Protein AF-A0AAV7CZW0-F1 (afdb_monomer)

Structure (mmCIF, N/CA/C/O backbone):
data_AF-A0AAV7CZW0-F1
#
_entry.id   AF-A0AAV7CZW0-F1
#
loop_
_atom_site.group_PDB
_atom_site.id
_atom_site.type_symbol
_atom_site.label_atom_id
_atom_site.label_alt_id
_atom_site.label_comp_id
_atom_site.label_asym_id
_atom_site.label_entity_id
_atom_site.label_seq_id
_atom_site.pdbx_PDB_ins_code
_atom_site.Cartn_x
_atom_site.Cartn_y
_atom_site.Cartn_z
_atom_site.occupancy
_atom_site.B_iso_or_equiv
_atom_site.auth_seq_id
_atom_site.auth_comp_id
_atom_site.auth_asym_id
_atom_site.auth_atom_id
_atom_site.pdbx_PDB_model_num
ATOM 1 N N . MET A 1 1 ? -4.754 13.037 10.921 1.00 33.56 1 MET A N 1
ATOM 2 C CA . MET A 1 1 ? -5.927 12.285 11.413 1.00 33.56 1 MET A CA 1
ATOM 3 C C . MET A 1 1 ? -6.003 10.981 10.632 1.00 33.56 1 MET A C 1
ATOM 5 O O . MET A 1 1 ? -6.224 11.026 9.430 1.00 33.56 1 MET A O 1
ATOM 9 N N . GLY A 1 2 ? -5.687 9.844 11.255 1.00 43.62 2 GLY A N 1
ATOM 10 C CA . GLY A 1 2 ? -5.807 8.537 10.602 1.00 43.62 2 GLY A CA 1
ATOM 11 C C . GLY A 1 2 ? -7.269 8.099 10.599 1.00 43.62 2 GLY A C 1
ATOM 12 O O . GLY A 1 2 ? -7.910 8.156 11.643 1.00 43.62 2 GLY A O 1
ATOM 13 N N . CYS A 1 3 ? -7.808 7.707 9.442 1.00 47.59 3 CYS A N 1
ATOM 14 C CA . CYS A 1 3 ? -9.148 7.125 9.362 1.00 47.59 3 CYS A CA 1
ATOM 15 C C . CYS A 1 3 ? -9.195 5.858 10.227 1.00 47.59 3 CYS A C 1
ATOM 17 O O . CYS A 1 3 ? -8.461 4.910 9.957 1.00 47.59 3 CYS A O 1
ATOM 19 N N . GLY A 1 4 ? -10.058 5.836 11.244 1.00 52.19 4 GLY A N 1
ATOM 20 C CA . GLY A 1 4 ? -10.280 4.705 12.157 1.00 52.19 4 GLY A CA 1
ATOM 21 C C . GLY A 1 4 ? -10.983 3.499 11.521 1.00 52.19 4 GLY A C 1
ATOM 22 O O . GLY A 1 4 ? -11.715 2.790 12.197 1.00 52.19 4 GLY A O 1
ATOM 23 N N . CYS A 1 5 ? -10.792 3.273 10.222 1.00 56.19 5 CYS A N 1
ATOM 24 C CA . CYS A 1 5 ? -11.311 2.115 9.508 1.00 56.19 5 CYS A CA 1
ATOM 25 C C . CYS A 1 5 ? -10.310 0.963 9.668 1.00 56.19 5 CYS A C 1
ATOM 27 O O . CYS A 1 5 ? -9.167 1.048 9.207 1.00 56.19 5 CYS A O 1
ATOM 29 N N . VAL A 1 6 ? -10.731 -0.102 10.355 1.00 59.28 6 VAL A N 1
ATOM 30 C CA . VAL A 1 6 ? -9.948 -1.329 10.542 1.00 59.28 6 VAL A CA 1
ATOM 31 C C . VAL A 1 6 ? -10.663 -2.473 9.813 1.00 59.28 6 VAL A C 1
ATOM 33 O O . VAL A 1 6 ? -11.522 -3.120 10.411 1.00 59.28 6 VAL A O 1
ATOM 36 N N . PRO A 1 7 ? -10.299 -2.767 8.548 1.00 54.75 7 PRO A N 1
ATOM 37 C CA . PRO A 1 7 ? -10.986 -3.765 7.716 1.00 54.75 7 PRO A CA 1
ATOM 38 C C . PRO A 1 7 ? -11.052 -5.178 8.315 1.00 54.75 7 PRO A C 1
ATOM 40 O O . PRO A 1 7 ? -11.913 -5.964 7.957 1.00 54.75 7 PRO A O 1
ATOM 43 N N . TYR A 1 8 ? -10.146 -5.518 9.239 1.00 52.75 8 TYR A N 1
ATOM 44 C CA . TYR A 1 8 ? -10.128 -6.830 9.899 1.00 52.75 8 TYR A CA 1
ATOM 45 C C . TYR A 1 8 ? -11.043 -6.932 11.125 1.00 52.75 8 TYR A C 1
ATOM 47 O O . TYR A 1 8 ? -11.309 -8.042 11.580 1.00 52.75 8 TYR A O 1
ATOM 55 N N . PHE A 1 9 ? -11.473 -5.803 11.692 1.00 55.34 9 PHE A N 1
ATOM 56 C CA . PHE A 1 9 ? -12.364 -5.784 12.855 1.00 55.34 9 PHE A CA 1
ATOM 57 C C . PHE A 1 9 ? -13.832 -5.724 12.436 1.00 55.34 9 PHE A C 1
ATOM 59 O O . PHE A 1 9 ? -14.681 -6.331 13.077 1.00 55.34 9 PHE A O 1
ATOM 66 N N . ASP A 1 10 ? -14.104 -5.044 11.325 1.00 61.25 10 ASP A N 1
ATOM 67 C CA . ASP A 1 10 ? -15.420 -4.961 10.708 1.00 61.25 10 ASP A CA 1
ATOM 68 C C . ASP A 1 10 ? -15.493 -5.914 9.503 1.00 61.25 10 ASP A C 1
ATOM 70 O O . ASP A 1 10 ? -15.320 -5.514 8.352 1.00 61.25 10 ASP A O 1
ATOM 74 N N . GLN A 1 11 ? -15.720 -7.206 9.767 1.00 59.19 11 GLN A N 1
ATOM 75 C CA . GLN A 1 11 ? -15.892 -8.220 8.711 1.00 59.19 11 GLN A CA 1
ATOM 76 C C . GLN A 1 11 ? -17.115 -7.943 7.811 1.00 59.19 11 GLN A C 1
ATOM 78 O O . GLN A 1 11 ? -17.190 -8.476 6.704 1.00 59.19 11 GLN A O 1
ATOM 83 N N . GLY A 1 12 ? -18.057 -7.099 8.255 1.00 60.62 12 GLY A N 1
ATOM 84 C CA . GLY A 1 12 ? -19.224 -6.675 7.479 1.00 60.62 12 GLY A CA 1
ATOM 85 C C . GLY A 1 12 ? -18.905 -5.619 6.417 1.00 60.62 12 GLY A C 1
ATOM 86 O O . GLY A 1 12 ? -19.659 -5.477 5.453 1.00 60.62 12 GLY A O 1
ATOM 87 N N . TYR A 1 13 ? -17.767 -4.927 6.531 1.00 61.84 13 TYR A N 1
ATOM 88 C CA . TYR A 1 13 ? -17.330 -3.900 5.579 1.00 61.84 13 TYR A CA 1
ATOM 89 C C . TYR A 1 13 ? -17.048 -4.466 4.174 1.00 61.84 13 TYR A C 1
ATOM 91 O O . TYR A 1 13 ? -17.233 -3.781 3.167 1.00 61.84 13 TYR A O 1
ATOM 99 N N . ASP A 1 14 ? -16.653 -5.742 4.100 1.00 60.97 14 ASP A N 1
ATOM 100 C CA . ASP A 1 14 ? -16.444 -6.492 2.856 1.00 60.97 14 ASP A CA 1
ATOM 101 C C . ASP A 1 14 ? -17.723 -7.172 2.323 1.00 60.97 14 ASP A C 1
ATOM 103 O O . ASP A 1 14 ? -17.676 -7.937 1.352 1.00 60.97 14 ASP A O 1
ATOM 107 N N . ALA A 1 15 ? -18.897 -6.898 2.896 1.00 71.88 15 ALA A N 1
ATOM 108 C CA . ALA A 1 15 ? -20.153 -7.333 2.299 1.00 71.88 15 ALA A CA 1
ATOM 109 C C . ALA A 1 15 ? -20.386 -6.614 0.955 1.00 71.88 15 ALA A C 1
ATOM 111 O O . ALA A 1 15 ? -20.112 -5.420 0.805 1.00 71.88 15 ALA A O 1
ATOM 112 N N . ALA A 1 16 ? -20.914 -7.336 -0.042 1.00 66.38 16 ALA A N 1
ATOM 113 C CA . ALA A 1 16 ? -21.116 -6.805 -1.395 1.00 66.38 16 ALA A CA 1
ATOM 114 C C . ALA A 1 16 ? -21.931 -5.494 -1.408 1.00 66.38 16 ALA A C 1
ATOM 116 O O . ALA A 1 16 ? -21.537 -4.541 -2.080 1.00 66.38 16 ALA A O 1
ATOM 117 N N . GLY A 1 17 ? -22.973 -5.401 -0.572 1.00 72.00 17 GLY A N 1
ATOM 118 C CA . GLY A 1 17 ? -23.816 -4.206 -0.468 1.00 72.00 17 GLY A CA 1
ATOM 119 C C . GLY A 1 17 ? -23.095 -2.957 0.058 1.00 72.00 17 GLY A C 1
ATOM 120 O O . GLY A 1 17 ? -23.382 -1.848 -0.390 1.00 72.00 17 GLY A O 1
ATOM 121 N N . VAL A 1 18 ? -22.104 -3.110 0.946 1.00 73.25 18 VAL A N 1
ATOM 122 C CA . VAL A 1 18 ? -21.326 -1.977 1.484 1.00 73.25 18 VAL A CA 1
ATOM 123 C C . VAL A 1 18 ? -20.376 -1.429 0.415 1.00 73.25 18 VAL A C 1
ATOM 125 O O . VAL A 1 18 ? -20.309 -0.217 0.196 1.00 73.25 18 VAL A O 1
ATOM 128 N N . ARG A 1 19 ? -19.698 -2.311 -0.333 1.00 69.62 19 ARG A N 1
ATOM 129 C CA . ARG A 1 19 ? -18.807 -1.910 -1.438 1.00 69.62 19 ARG A CA 1
ATOM 130 C C . ARG A 1 19 ? -19.546 -1.198 -2.565 1.00 69.62 19 ARG A C 1
ATOM 132 O O . ARG A 1 19 ? -19.013 -0.240 -3.132 1.00 69.62 19 ARG A O 1
ATOM 139 N N . GLU A 1 20 ? -20.747 -1.653 -2.900 1.00 73.25 20 GLU A N 1
ATOM 140 C CA . GLU A 1 20 ? -21.572 -1.054 -3.951 1.00 73.25 20 GLU A CA 1
ATOM 141 C C . GLU A 1 20 ? -22.054 0.347 -3.564 1.00 73.25 20 GLU A C 1
ATOM 143 O O . GLU A 1 20 ? -21.904 1.276 -4.364 1.00 73.25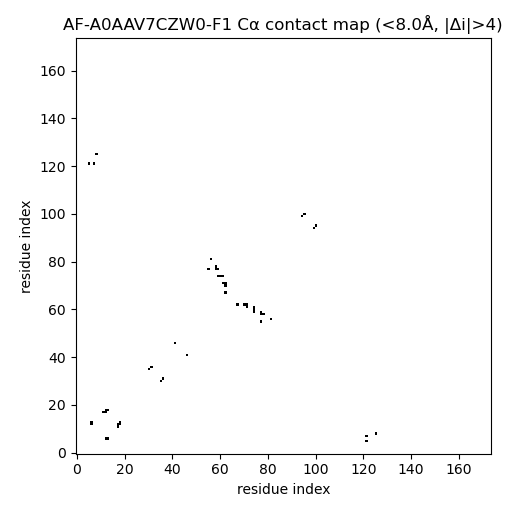 20 GLU A O 1
ATOM 148 N N . ALA A 1 21 ? -22.515 0.531 -2.322 1.00 72.38 21 ALA A N 1
ATOM 149 C CA . ALA A 1 21 ? -22.922 1.831 -1.789 1.00 72.38 21 ALA A CA 1
ATOM 150 C C . ALA A 1 21 ? -21.753 2.835 -1.741 1.00 72.38 21 ALA A C 1
ATOM 152 O O . ALA A 1 21 ? -21.876 3.969 -2.215 1.00 72.38 21 ALA A O 1
ATOM 153 N N . VAL A 1 22 ? -20.578 2.409 -1.262 1.00 69.69 22 VAL A N 1
ATOM 154 C CA . VAL A 1 22 ? -19.365 3.250 -1.241 1.00 69.69 22 VAL A CA 1
ATOM 155 C C . VAL A 1 22 ? -18.898 3.581 -2.660 1.00 69.69 22 VAL A C 1
ATOM 1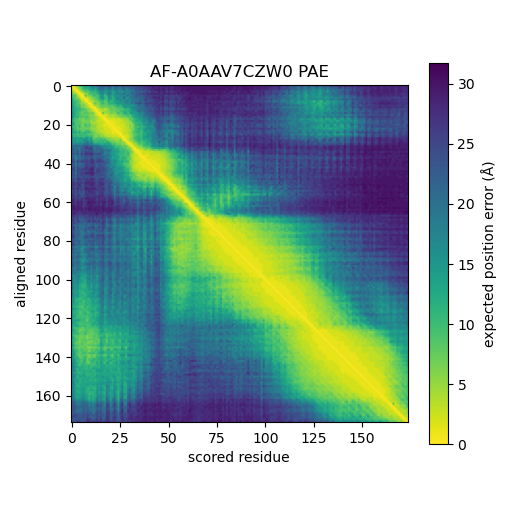57 O O . VAL A 1 22 ? -18.535 4.723 -2.949 1.00 69.69 22 VAL A O 1
ATOM 160 N N . SER A 1 23 ? -18.955 2.615 -3.581 1.00 67.81 23 SER A N 1
ATOM 161 C CA . SER A 1 23 ? -18.607 2.833 -4.989 1.00 67.81 23 SER A CA 1
ATOM 162 C C . SER A 1 23 ? -19.579 3.781 -5.689 1.00 67.81 23 SER A C 1
ATOM 164 O O . SER A 1 23 ? -19.159 4.535 -6.566 1.00 67.81 23 SER A O 1
ATOM 166 N N . ALA A 1 24 ? -20.865 3.767 -5.337 1.00 70.38 24 ALA A N 1
ATOM 167 C CA . ALA A 1 24 ? -21.852 4.720 -5.841 1.00 70.38 24 ALA A CA 1
ATOM 168 C C . ALA A 1 24 ? -21.557 6.147 -5.346 1.00 70.38 24 ALA A C 1
ATOM 170 O O . ALA A 1 24 ? -21.462 7.067 -6.158 1.00 70.38 24 ALA A O 1
ATOM 171 N N . LEU A 1 25 ? -21.279 6.317 -4.049 1.00 65.56 25 LEU A N 1
ATOM 172 C CA . LEU A 1 25 ? -20.901 7.610 -3.459 1.00 65.56 25 LEU A CA 1
ATOM 173 C C . LEU A 1 25 ? -19.589 8.157 -4.046 1.00 65.56 25 LEU A C 1
ATOM 175 O O . LEU A 1 25 ? -19.496 9.330 -4.412 1.00 65.56 25 LEU A O 1
ATOM 179 N N . CYS A 1 26 ? -18.586 7.293 -4.216 1.00 65.50 26 CYS A N 1
ATOM 180 C CA . CYS A 1 26 ? -17.326 7.655 -4.859 1.00 65.50 26 CYS A CA 1
ATOM 181 C C . CYS A 1 26 ? -17.503 8.018 -6.333 1.00 65.50 26 CYS A C 1
ATOM 183 O O . CYS A 1 26 ? -16.827 8.934 -6.791 1.00 65.50 26 CYS A O 1
ATOM 185 N N . ARG A 1 27 ? -18.379 7.329 -7.080 1.00 63.25 27 ARG A N 1
ATOM 186 C CA . ARG A 1 27 ? -18.683 7.649 -8.486 1.00 63.25 27 ARG A CA 1
ATOM 187 C C . ARG A 1 27 ? -19.345 9.018 -8.627 1.00 63.25 27 ARG A C 1
ATOM 189 O O . ARG A 1 27 ? -18.886 9.793 -9.462 1.00 63.25 27 ARG A O 1
ATOM 196 N N . CYS A 1 28 ? -20.306 9.355 -7.765 1.00 57.19 28 CYS A N 1
ATOM 197 C CA . CYS A 1 28 ? -20.896 10.698 -7.725 1.00 57.19 28 CYS A CA 1
ATOM 198 C C . CYS A 1 28 ? -19.841 11.790 -7.480 1.00 57.19 28 CYS A C 1
ATOM 200 O O . CYS A 1 28 ? -19.868 12.815 -8.146 1.00 57.19 28 CYS A O 1
ATOM 202 N N . SER A 1 29 ? -18.860 11.544 -6.602 1.00 55.62 29 SER A N 1
ATOM 203 C CA . SER A 1 29 ? -17.771 12.495 -6.319 1.00 55.62 29 SER A CA 1
ATOM 204 C C . SER A 1 29 ? -16.647 12.514 -7.381 1.00 55.62 29 SER A C 1
ATOM 206 O O . SER A 1 29 ? -15.903 13.488 -7.486 1.00 55.62 29 SER A O 1
ATOM 208 N N . ARG A 1 30 ? -16.480 11.450 -8.187 1.00 54.12 30 ARG A N 1
ATOM 209 C CA . ARG A 1 30 ? -15.377 11.305 -9.169 1.00 54.12 30 ARG A CA 1
ATOM 210 C C . ARG A 1 30 ? -15.645 11.952 -10.524 1.00 54.12 30 ARG A C 1
ATOM 212 O O . ARG A 1 30 ? -14.673 12.242 -11.224 1.00 54.12 30 ARG A O 1
ATOM 219 N N . ASN A 1 31 ? -16.911 12.151 -10.892 1.00 56.81 31 ASN A N 1
ATOM 220 C CA . ASN A 1 31 ? -17.294 12.748 -12.176 1.00 56.81 31 ASN A CA 1
ATOM 221 C C . ASN A 1 31 ? -16.779 14.192 -12.352 1.00 56.81 31 ASN A C 1
ATOM 223 O O . ASN A 1 31 ? -16.703 14.674 -13.477 1.00 56.81 31 ASN A O 1
ATOM 227 N N . ASP A 1 32 ? -16.309 14.837 -11.280 1.00 56.94 32 ASP A N 1
ATOM 228 C CA . ASP A 1 32 ? -15.785 16.207 -11.305 1.00 56.94 32 ASP A CA 1
ATOM 229 C C . ASP A 1 32 ? -14.306 16.346 -11.708 1.00 56.94 32 ASP A C 1
ATOM 231 O O . ASP A 1 32 ? -13.776 17.461 -11.775 1.00 56.94 32 ASP A O 1
ATOM 235 N N . ARG A 1 33 ? -13.579 15.254 -11.987 1.00 62.34 33 ARG A N 1
ATOM 236 C CA . ARG A 1 33 ? -12.137 15.366 -12.273 1.00 62.34 33 ARG A CA 1
ATOM 237 C C . ARG A 1 33 ? -11.837 15.689 -13.737 1.00 62.34 33 ARG A C 1
ATOM 239 O O . ARG A 1 33 ? -12.142 14.914 -14.637 1.00 62.34 33 ARG A O 1
ATOM 246 N N . LYS A 1 34 ? -11.126 16.810 -13.926 1.00 62.06 34 LYS A N 1
ATOM 247 C CA . LYS A 1 34 ? -10.687 17.436 -15.193 1.00 62.06 34 LYS A CA 1
ATOM 248 C C . LYS A 1 34 ? -10.212 16.470 -16.295 1.00 62.06 34 LYS A C 1
ATOM 250 O O . LYS A 1 34 ? -10.486 16.721 -17.456 1.00 62.06 34 LYS A O 1
ATOM 255 N N . ILE A 1 35 ? -9.560 15.356 -15.953 1.00 67.81 35 ILE A N 1
ATOM 256 C CA . ILE A 1 35 ? -9.097 14.354 -16.935 1.00 67.81 35 ILE A CA 1
ATOM 257 C C . ILE A 1 35 ? -10.278 13.685 -17.657 1.00 67.81 35 ILE A C 1
ATOM 259 O O . ILE A 1 35 ? -10.248 13.538 -18.871 1.00 67.81 35 ILE A O 1
ATOM 263 N N . MET A 1 36 ? -11.347 13.337 -16.933 1.00 71.12 36 MET A N 1
ATOM 264 C CA . MET A 1 36 ? -12.532 12.722 -17.543 1.00 71.12 36 MET A CA 1
ATOM 265 C C . MET A 1 36 ? -13.291 13.730 -18.404 1.00 71.12 36 MET A C 1
ATOM 267 O O . MET A 1 36 ? -13.771 13.369 -19.471 1.00 71.12 36 MET A O 1
ATOM 271 N N . ARG A 1 37 ? -13.344 15.001 -17.983 1.00 68.44 37 ARG A N 1
ATOM 272 C CA . ARG A 1 37 ? -13.921 16.090 -18.786 1.00 68.44 37 ARG A CA 1
ATOM 273 C C . ARG A 1 37 ? -13.216 16.217 -20.140 1.00 68.44 37 ARG A C 1
ATOM 275 O O . ARG A 1 37 ? -13.889 16.199 -21.162 1.00 68.44 37 ARG A O 1
ATOM 282 N N . ASN A 1 38 ? -11.885 16.245 -20.140 1.00 72.19 38 ASN A N 1
ATOM 283 C CA . ASN A 1 38 ? -11.092 16.342 -21.366 1.00 72.19 38 ASN A CA 1
ATOM 284 C C . ASN A 1 38 ? -11.282 15.117 -22.283 1.00 72.19 38 ASN A C 1
ATOM 286 O O . ASN A 1 38 ? -11.377 15.268 -23.498 1.00 72.19 38 ASN A O 1
ATOM 290 N N . GLU A 1 39 ? -11.390 13.905 -21.726 1.00 76.25 39 GLU A N 1
ATOM 291 C CA . GLU A 1 39 ? -11.682 12.698 -22.517 1.00 76.25 39 GLU A CA 1
ATOM 292 C C . GLU A 1 39 ? -13.102 12.703 -23.099 1.00 76.25 39 GLU A C 1
ATOM 294 O O . GLU A 1 39 ? -13.299 12.298 -24.245 1.00 76.25 39 GLU A O 1
ATOM 299 N N . PHE A 1 40 ? -14.093 13.198 -22.351 1.00 74.44 40 PHE A N 1
ATOM 300 C CA . PHE A 1 40 ? -15.456 13.369 -22.857 1.00 74.44 40 PHE A CA 1
ATOM 301 C C . PHE A 1 40 ? -15.526 14.413 -23.975 1.00 74.44 40 PHE A C 1
ATOM 303 O O . PHE A 1 40 ? -16.198 14.173 -24.976 1.00 74.44 40 PHE A O 1
ATOM 310 N N . GLU A 1 41 ? -14.800 15.526 -23.853 1.00 80.75 41 GLU A N 1
ATOM 311 C CA . GLU A 1 41 ? -14.676 16.536 -24.912 1.00 80.75 41 GLU A CA 1
ATOM 312 C C . GLU A 1 41 ? -13.990 15.959 -26.161 1.00 80.75 41 GLU A C 1
ATOM 314 O O . GLU A 1 41 ? -14.486 16.144 -27.274 1.00 80.75 41 GLU A O 1
ATOM 319 N N . ARG A 1 42 ? -12.918 15.171 -25.996 1.00 87.81 42 ARG A N 1
ATOM 320 C CA . ARG A 1 42 ? -12.240 14.470 -27.102 1.00 87.81 42 ARG A CA 1
ATOM 321 C C . ARG A 1 42 ? -13.174 13.490 -27.820 1.00 87.81 42 ARG A C 1
ATOM 323 O O . ARG A 1 42 ? -13.213 13.467 -29.052 1.00 87.81 42 ARG A O 1
ATOM 330 N N . LEU A 1 43 ? -13.930 12.690 -27.062 1.00 78.88 43 LEU A N 1
ATOM 331 C CA . LEU A 1 43 ? -14.901 11.732 -27.601 1.00 78.88 43 LEU A CA 1
ATOM 332 C C . LEU A 1 43 ? -16.069 12.435 -28.307 1.00 78.88 43 LEU A C 1
ATOM 334 O O . LEU A 1 43 ? -16.458 12.008 -29.394 1.00 78.88 43 LEU A O 1
ATOM 338 N N . ALA A 1 44 ? -16.587 13.528 -27.738 1.00 80.56 44 ALA A N 1
ATOM 339 C CA . ALA A 1 44 ? -17.626 14.353 -28.356 1.00 80.56 44 ALA A CA 1
ATOM 340 C C . ALA A 1 44 ? -17.141 14.985 -29.673 1.00 80.56 44 ALA A C 1
ATOM 342 O O . ALA A 1 44 ? -17.877 15.000 -30.659 1.00 80.56 44 ALA A O 1
ATOM 343 N N . ALA A 1 45 ? -15.878 15.418 -29.719 1.00 86.81 45 ALA A N 1
ATOM 344 C CA . ALA A 1 45 ? -15.218 15.922 -30.921 1.00 86.81 45 ALA A CA 1
ATOM 345 C C . ALA A 1 45 ? -14.780 14.817 -31.906 1.00 86.81 45 ALA A C 1
ATOM 347 O O . ALA A 1 45 ? -14.207 15.129 -32.949 1.00 86.81 45 ALA A O 1
ATOM 348 N N . ARG A 1 46 ? -15.021 13.532 -31.589 1.00 82.00 46 ARG A N 1
ATOM 349 C CA . ARG A 1 46 ? -14.594 12.357 -32.375 1.00 82.00 46 ARG A CA 1
ATOM 350 C C . ARG A 1 46 ? -13.105 12.372 -32.747 1.00 82.00 46 ARG A C 1
ATOM 352 O O . ARG A 1 46 ? -12.711 11.834 -33.780 1.00 82.00 46 ARG A O 1
ATOM 359 N N . GLN A 1 47 ? -12.276 12.971 -31.897 1.00 79.88 47 GLN A N 1
ATOM 360 C CA . GLN A 1 47 ? -10.834 13.055 -32.099 1.00 79.88 47 GLN A CA 1
ATOM 361 C C . GLN A 1 47 ? -10.209 11.669 -31.855 1.00 79.88 47 GLN A C 1
ATOM 363 O O . GLN A 1 47 ? -10.388 11.108 -30.762 1.00 79.88 47 GLN A O 1
ATOM 368 N N . PRO A 1 48 ? -9.499 11.088 -32.842 1.00 76.50 48 PRO A N 1
ATOM 369 C CA . PRO A 1 48 ? -8.772 9.838 -32.659 1.00 76.50 48 PRO A CA 1
ATOM 370 C C . PRO A 1 48 ? -7.768 9.951 -31.512 1.00 76.50 48 PRO A C 1
ATOM 372 O O . PRO A 1 48 ? -7.238 11.028 -31.244 1.00 76.50 48 PRO A O 1
ATOM 375 N N . LEU A 1 49 ? -7.506 8.838 -30.827 1.00 76.06 49 LEU A N 1
ATOM 376 C CA . LEU A 1 49 ? -6.437 8.799 -29.834 1.00 76.06 49 LEU A CA 1
ATOM 377 C C . LEU A 1 49 ? -5.098 9.015 -30.548 1.00 76.06 49 LEU A C 1
ATOM 379 O O . LEU A 1 49 ? -4.832 8.370 -31.564 1.00 76.06 49 LEU A O 1
ATOM 383 N N . GLU A 1 50 ? -4.263 9.905 -30.021 1.00 72.56 50 GLU A N 1
ATOM 384 C CA . GLU A 1 50 ? -2.925 10.113 -30.562 1.00 72.56 50 GLU A CA 1
ATOM 385 C C . GLU A 1 50 ? -2.100 8.829 -30.383 1.00 72.56 50 GLU A C 1
ATOM 387 O O . GLU A 1 50 ? -1.953 8.314 -29.271 1.00 72.56 50 GLU A O 1
ATOM 392 N N . LEU A 1 51 ? -1.613 8.264 -31.492 1.00 72.56 51 LEU A N 1
ATOM 393 C CA . LEU A 1 51 ? -0.806 7.049 -31.454 1.00 72.56 51 LEU A CA 1
ATOM 394 C C . LEU A 1 51 ? 0.614 7.374 -30.996 1.00 72.56 51 LEU A C 1
ATOM 396 O O . LEU A 1 51 ? 1.279 8.254 -31.542 1.00 72.56 51 LEU A O 1
ATOM 400 N N . LEU A 1 52 ? 1.109 6.590 -30.039 1.00 61.97 52 LEU A N 1
ATOM 401 C CA . LEU A 1 52 ? 2.502 6.649 -29.617 1.00 61.97 52 LEU A CA 1
ATOM 402 C C . LEU A 1 52 ? 3.409 6.240 -30.794 1.00 61.97 52 LEU A C 1
ATOM 404 O O . LEU A 1 52 ? 3.333 5.113 -31.284 1.00 61.97 52 LEU A O 1
ATOM 408 N N . SER A 1 53 ? 4.259 7.154 -31.268 1.00 63.47 53 SER A N 1
ATOM 409 C CA . SER A 1 53 ? 5.167 6.885 -32.390 1.00 63.47 53 SER A CA 1
ATOM 410 C C . SER A 1 53 ? 6.376 6.063 -31.939 1.00 63.47 53 SER A C 1
ATOM 412 O O . SER A 1 53 ? 7.221 6.548 -31.187 1.00 63.47 53 SER A O 1
ATOM 414 N N . MET A 1 54 ? 6.493 4.833 -32.446 1.00 61.59 54 MET A N 1
ATOM 415 C CA . MET A 1 54 ? 7.651 3.954 -32.214 1.00 61.59 54 MET A CA 1
ATOM 416 C C . MET A 1 54 ? 8.779 4.155 -33.238 1.00 61.59 54 MET A C 1
ATOM 418 O O . MET A 1 54 ? 9.861 3.598 -33.069 1.00 61.59 54 MET A O 1
ATOM 422 N N . LYS A 1 55 ? 8.576 5.020 -34.246 1.00 58.88 55 LYS A N 1
ATOM 423 C CA . LYS A 1 55 ? 9.510 5.256 -35.366 1.00 58.88 55 LYS A CA 1
ATOM 424 C C . LYS A 1 55 ? 10.924 5.666 -34.942 1.00 58.88 55 LYS A C 1
ATOM 426 O O . LYS A 1 55 ? 11.868 5.464 -35.692 1.00 58.88 55 LYS A O 1
ATOM 431 N N . ARG A 1 56 ? 11.086 6.230 -33.739 1.00 60.84 56 ARG A N 1
ATOM 432 C CA . ARG A 1 56 ? 12.399 6.586 -33.172 1.00 60.84 56 ARG A CA 1
ATOM 433 C C . ARG A 1 56 ? 13.266 5.356 -32.856 1.00 60.84 56 ARG A C 1
ATOM 435 O O . ARG A 1 56 ? 14.483 5.481 -32.828 1.00 60.84 56 ARG A O 1
ATOM 442 N N . TYR A 1 57 ? 12.651 4.200 -32.613 1.00 60.78 57 TYR A N 1
ATOM 443 C CA . TYR A 1 57 ? 13.325 2.959 -32.214 1.00 60.78 57 TYR A CA 1
ATOM 444 C C . TYR A 1 57 ? 13.313 1.883 -33.306 1.00 60.78 57 TYR A C 1
ATOM 446 O O . TYR A 1 57 ? 13.841 0.790 -33.104 1.00 60.78 57 TYR A O 1
ATOM 454 N N . GLU A 1 58 ? 12.700 2.175 -34.451 1.00 64.31 58 GLU A N 1
ATOM 455 C CA . GLU A 1 58 ? 12.705 1.295 -35.611 1.00 64.31 58 GLU A CA 1
ATOM 456 C C . GLU A 1 58 ? 14.008 1.492 -36.395 1.00 64.31 58 GLU A C 1
ATOM 458 O O . GLU A 1 58 ? 14.411 2.619 -36.691 1.00 64.31 58 GLU A O 1
ATOM 463 N N . LEU A 1 59 ? 14.661 0.378 -36.741 1.00 62.84 59 LEU A N 1
ATOM 464 C CA . LEU A 1 59 ? 15.798 0.366 -37.659 1.00 62.84 59 LEU A CA 1
ATOM 465 C C . LEU A 1 59 ? 15.318 0.831 -39.035 1.00 62.84 59 LEU A C 1
ATOM 467 O O . LEU A 1 59 ? 14.590 0.106 -39.721 1.00 62.84 59 LEU A O 1
ATOM 471 N N . LEU A 1 60 ? 15.730 2.032 -39.446 1.00 63.31 60 LEU A N 1
ATOM 472 C CA . LEU A 1 60 ? 15.483 2.506 -40.804 1.00 63.31 60 LEU A CA 1
ATOM 473 C C . LEU A 1 60 ? 16.210 1.579 -41.787 1.00 63.31 60 LEU A C 1
ATOM 475 O O . LEU A 1 60 ? 17.412 1.332 -41.676 1.00 63.31 60 LEU A O 1
ATOM 479 N N . ARG A 1 61 ? 15.460 1.022 -42.742 1.00 63.03 61 ARG A N 1
ATOM 480 C CA . ARG A 1 61 ? 16.026 0.184 -43.803 1.00 63.03 61 ARG A CA 1
ATOM 481 C C . ARG A 1 61 ? 16.918 1.067 -44.675 1.00 63.03 61 ARG A C 1
ATOM 483 O O . ARG A 1 61 ? 16.482 2.142 -45.075 1.00 63.03 61 ARG A O 1
ATOM 490 N N . LEU A 1 62 ? 18.134 0.602 -44.982 1.00 60.22 62 LEU A N 1
ATOM 491 C CA . LEU A 1 62 ? 19.069 1.338 -45.839 1.00 60.22 62 LEU A CA 1
ATOM 492 C C . LEU A 1 62 ? 18.367 1.803 -47.131 1.00 60.22 62 LEU A C 1
ATOM 494 O O . LEU A 1 62 ? 17.639 1.004 -47.737 1.00 60.22 62 LEU A O 1
ATOM 498 N N . PRO A 1 63 ? 18.573 3.057 -47.567 1.00 60.69 63 PRO A N 1
ATOM 499 C CA . PRO A 1 63 ? 17.920 3.583 -48.756 1.00 60.69 63 PRO A CA 1
ATOM 500 C C . PRO A 1 63 ? 18.324 2.760 -49.987 1.00 60.69 63 PRO A C 1
ATOM 502 O O . PRO A 1 63 ? 19.504 2.546 -50.263 1.00 60.69 63 PRO A O 1
ATOM 505 N N . GLY A 1 64 ? 17.332 2.280 -50.745 1.00 59.75 64 GLY A N 1
ATOM 506 C CA . GLY A 1 64 ? 17.565 1.520 -51.981 1.00 59.75 64 GLY A CA 1
ATOM 507 C C . GLY A 1 64 ? 18.170 2.367 -53.109 1.00 59.75 64 GLY A C 1
ATOM 508 O O . GLY A 1 64 ? 18.812 1.831 -54.011 1.00 59.75 64 GLY A O 1
ATOM 509 N N . GLN A 1 65 ? 18.006 3.694 -53.043 1.00 62.22 65 GLN A N 1
ATOM 510 C CA . GLN A 1 65 ? 18.646 4.656 -53.937 1.00 62.22 65 GLN A CA 1
ATOM 511 C C . GLN A 1 65 ? 19.939 5.186 -53.312 1.00 62.22 65 GLN A C 1
ATOM 513 O O . GLN A 1 65 ? 19.934 5.886 -52.304 1.00 62.22 65 GLN A O 1
ATOM 518 N N . ARG A 1 66 ? 21.069 4.899 -53.962 1.00 61.12 66 ARG A N 1
ATOM 519 C CA . ARG A 1 66 ? 22.405 5.328 -53.513 1.00 61.12 66 ARG A CA 1
ATOM 520 C C . ARG A 1 66 ? 22.655 6.840 -53.620 1.00 61.12 66 ARG A C 1
ATOM 522 O O . ARG A 1 66 ? 23.645 7.309 -53.079 1.00 61.12 66 ARG A O 1
ATOM 529 N N . ASN A 1 67 ? 21.768 7.586 -54.280 1.00 70.62 67 ASN A N 1
ATOM 530 C CA . ASN A 1 67 ? 21.976 9.002 -54.603 1.00 70.62 67 ASN A CA 1
ATOM 531 C C . ASN A 1 67 ? 21.278 9.974 -53.628 1.00 70.62 67 ASN A C 1
ATOM 533 O O . ASN A 1 67 ? 21.465 11.181 -53.751 1.00 70.62 67 ASN A O 1
ATOM 537 N N . ASP A 1 68 ? 20.476 9.479 -52.679 1.00 77.00 68 ASP A N 1
ATOM 538 C CA . ASP A 1 68 ? 19.733 10.316 -51.727 1.00 77.00 68 ASP A CA 1
ATOM 539 C C . ASP A 1 68 ? 20.541 10.566 -50.446 1.00 77.00 68 ASP A C 1
ATOM 541 O O . ASP A 1 68 ? 20.424 9.848 -49.452 1.00 77.00 68 ASP A O 1
ATOM 545 N N . ILE A 1 69 ? 21.377 11.603 -50.477 1.00 79.88 69 ILE A N 1
ATOM 546 C CA . ILE A 1 69 ? 22.275 11.979 -49.374 1.00 79.88 69 ILE A CA 1
ATOM 547 C C . ILE A 1 69 ? 21.504 12.233 -48.067 1.00 79.88 69 ILE A C 1
ATOM 549 O O . ILE A 1 69 ? 22.004 11.909 -46.989 1.00 79.88 69 ILE A O 1
ATOM 553 N N . THR A 1 70 ? 20.279 12.765 -48.145 1.00 82.31 70 THR A N 1
ATOM 554 C CA . THR A 1 70 ? 19.460 13.045 -46.959 1.00 82.31 70 THR A CA 1
ATOM 555 C C . THR A 1 70 ? 18.987 11.770 -46.272 1.00 82.31 70 THR A C 1
ATOM 557 O O . THR A 1 70 ? 19.146 11.645 -45.057 1.00 82.31 70 THR A O 1
ATOM 560 N N . ALA A 1 71 ? 18.529 10.774 -47.035 1.00 78.00 71 ALA A N 1
ATOM 561 C CA . ALA A 1 71 ? 18.134 9.483 -46.479 1.00 78.00 71 ALA A CA 1
ATOM 562 C C . ALA A 1 71 ? 19.317 8.729 -45.841 1.00 78.00 71 ALA A C 1
ATOM 564 O O . ALA A 1 71 ? 19.155 8.065 -44.814 1.00 78.00 71 ALA A O 1
ATOM 565 N N . TRP A 1 72 ? 20.527 8.857 -46.401 1.00 79.06 72 TRP A N 1
ATOM 566 C CA . TRP A 1 72 ? 21.744 8.310 -45.786 1.00 79.06 72 TRP A CA 1
ATOM 567 C C . TRP A 1 72 ? 22.073 8.998 -44.460 1.00 79.06 72 TRP A C 1
ATOM 569 O O . TRP A 1 72 ? 22.361 8.310 -43.479 1.00 79.06 72 TRP A O 1
ATOM 579 N N . GLN A 1 73 ? 21.979 10.330 -44.399 1.00 83.75 73 GLN A N 1
ATOM 580 C CA . GLN A 1 73 ? 22.223 11.078 -43.166 1.00 83.75 73 GLN A CA 1
ATOM 581 C C . GLN A 1 73 ? 21.220 10.703 -42.066 1.00 83.75 73 GLN A C 1
ATOM 583 O O . GLN A 1 73 ? 21.612 10.512 -40.916 1.00 83.75 73 GLN A O 1
ATOM 588 N N . GLU A 1 74 ? 19.940 10.546 -42.408 1.00 81.88 74 GLU A N 1
ATOM 589 C CA . GLU A 1 74 ? 18.905 10.101 -41.469 1.00 81.88 74 GLU A CA 1
ATOM 590 C C . GLU A 1 74 ? 19.167 8.686 -40.940 1.00 81.88 74 GLU A C 1
ATOM 592 O O . GLU A 1 74 ? 19.045 8.449 -39.737 1.00 81.88 74 GLU A O 1
ATOM 597 N N . CYS A 1 75 ? 19.592 7.757 -41.803 1.00 80.19 75 CYS A N 1
ATOM 598 C CA . CYS A 1 75 ? 19.957 6.401 -41.387 1.00 80.19 75 CYS A CA 1
ATOM 599 C C . CYS A 1 75 ? 21.172 6.393 -40.450 1.00 80.19 75 CYS A C 1
ATOM 601 O O . CYS A 1 75 ? 21.155 5.699 -39.434 1.00 80.19 75 CYS A O 1
ATOM 603 N N . VAL A 1 76 ? 22.206 7.186 -40.755 1.00 83.50 76 VAL A N 1
ATOM 604 C CA . VAL A 1 76 ? 23.391 7.327 -39.895 1.00 83.50 76 VAL A CA 1
ATOM 605 C C . VAL A 1 76 ? 22.992 7.902 -38.538 1.00 83.50 76 VAL A C 1
ATOM 607 O O . VAL A 1 76 ? 23.316 7.308 -37.510 1.00 83.50 76 VAL A O 1
ATOM 610 N N . ASN A 1 77 ? 22.212 8.984 -38.519 1.00 84.44 77 ASN A N 1
ATOM 611 C CA . ASN A 1 77 ? 21.735 9.605 -37.284 1.00 84.44 77 ASN A CA 1
ATOM 612 C C . ASN A 1 77 ? 20.879 8.637 -36.442 1.00 84.44 77 ASN A C 1
ATOM 614 O O . ASN A 1 77 ? 21.053 8.570 -35.225 1.00 84.44 77 ASN A O 1
ATOM 618 N N . ASN A 1 78 ? 19.990 7.857 -37.070 1.00 82.31 78 ASN A N 1
ATOM 619 C CA . ASN A 1 78 ? 19.192 6.830 -36.392 1.00 82.31 78 ASN A CA 1
ATOM 620 C C . ASN A 1 78 ? 20.084 5.718 -35.810 1.00 82.31 78 ASN A C 1
ATOM 622 O O . ASN A 1 78 ? 19.960 5.398 -34.629 1.00 82.31 78 ASN A O 1
ATOM 626 N N . SER A 1 79 ? 21.042 5.199 -36.587 1.00 84.25 79 SER A N 1
ATOM 627 C CA . SER A 1 79 ? 21.972 4.165 -36.114 1.00 84.25 79 SER A CA 1
ATOM 628 C C . SER A 1 79 ? 22.845 4.646 -34.951 1.00 84.25 79 SER A C 1
ATOM 630 O O . SER A 1 79 ? 23.069 3.902 -33.999 1.00 84.25 79 SER A O 1
ATOM 632 N N . MET A 1 80 ? 23.269 5.913 -34.979 1.00 86.31 80 MET A N 1
ATOM 633 C CA . MET A 1 80 ? 24.041 6.533 -33.907 1.00 86.31 80 MET A CA 1
ATOM 634 C C . MET A 1 80 ? 23.202 6.665 -32.635 1.00 86.31 80 MET A C 1
ATOM 636 O O . MET A 1 80 ? 23.630 6.226 -31.571 1.00 86.31 80 MET A O 1
ATOM 640 N N . ALA A 1 81 ? 21.969 7.166 -32.748 1.00 85.12 81 ALA A N 1
ATOM 641 C CA . ALA A 1 81 ? 21.037 7.210 -31.623 1.00 85.12 81 ALA A CA 1
ATOM 642 C C . ALA A 1 81 ? 20.761 5.807 -31.053 1.00 85.12 81 ALA A C 1
ATOM 644 O O . ALA A 1 81 ? 20.664 5.630 -29.838 1.00 85.12 81 ALA A O 1
ATOM 645 N N . GLN A 1 82 ? 20.667 4.791 -31.912 1.00 84.25 82 GLN A N 1
ATOM 646 C CA . GLN A 1 82 ? 20.467 3.415 -31.481 1.00 84.25 82 GLN A CA 1
ATOM 647 C C . GLN A 1 82 ? 21.680 2.863 -30.726 1.00 84.25 82 GLN A C 1
ATOM 649 O O . GLN A 1 82 ? 21.480 2.209 -29.704 1.00 84.25 82 GLN A O 1
ATOM 654 N N . LEU A 1 83 ? 22.907 3.126 -31.186 1.00 87.88 83 LEU A N 1
ATOM 655 C CA . LEU A 1 83 ? 24.133 2.720 -30.489 1.00 87.88 83 LEU A CA 1
ATOM 656 C C . LEU A 1 83 ? 24.196 3.317 -29.082 1.00 87.88 83 LEU A C 1
ATOM 658 O O . LEU A 1 83 ? 24.400 2.574 -28.124 1.00 87.88 83 LEU A O 1
ATOM 662 N N . GLU A 1 84 ? 23.920 4.614 -28.949 1.00 89.69 84 GLU A N 1
ATOM 663 C CA . GLU A 1 84 ? 23.862 5.287 -27.646 1.00 89.69 84 GLU A CA 1
ATOM 664 C C . GLU A 1 84 ? 22.786 4.672 -26.738 1.00 89.69 84 GLU A C 1
ATOM 666 O O . GLU A 1 84 ? 23.035 4.346 -25.576 1.00 89.69 84 GLU A O 1
ATOM 671 N N . HIS A 1 85 ? 21.588 4.413 -27.272 1.00 89.06 85 HIS A N 1
ATOM 672 C CA . HIS A 1 85 ? 20.533 3.741 -26.514 1.00 89.06 85 HIS A CA 1
ATOM 673 C C . HIS A 1 85 ? 20.916 2.318 -26.082 1.00 89.06 85 HIS A C 1
ATOM 675 O O . HIS A 1 85 ? 20.560 1.915 -24.971 1.00 89.06 85 HIS A O 1
ATOM 681 N N . GLN A 1 86 ? 21.616 1.547 -26.923 1.00 90.12 86 GLN A N 1
ATOM 682 C CA . GLN A 1 86 ? 22.102 0.219 -26.539 1.00 90.12 86 GLN A CA 1
ATOM 683 C C . GLN A 1 86 ? 23.192 0.310 -25.469 1.00 90.12 86 GLN A C 1
ATOM 685 O O . GLN A 1 86 ? 23.147 -0.475 -24.525 1.00 90.12 86 GLN A O 1
ATOM 690 N N . ALA A 1 87 ? 24.111 1.274 -25.564 1.00 92.94 87 ALA A N 1
ATOM 691 C CA . ALA A 1 87 ? 25.139 1.496 -24.550 1.00 92.94 87 ALA A CA 1
ATOM 692 C C . ALA A 1 87 ? 24.509 1.782 -23.175 1.00 92.94 87 ALA A C 1
ATOM 694 O O . ALA A 1 87 ? 24.781 1.069 -22.210 1.00 92.94 87 ALA A O 1
ATOM 695 N N . VAL A 1 88 ? 23.555 2.717 -23.116 1.00 94.06 88 VAL A N 1
ATOM 696 C CA . VAL A 1 88 ? 22.797 3.028 -21.890 1.00 94.06 88 VAL A CA 1
ATOM 697 C C . VAL A 1 88 ? 21.988 1.822 -21.402 1.00 94.06 88 VAL A C 1
ATOM 699 O O . VAL A 1 88 ? 21.851 1.590 -20.201 1.00 94.06 88 VAL A O 1
ATOM 702 N N . ARG A 1 89 ? 21.420 1.023 -22.313 1.00 94.19 89 ARG A N 1
ATOM 703 C CA . ARG A 1 89 ? 20.700 -0.200 -21.937 1.00 94.19 89 ARG A CA 1
ATOM 704 C C . ARG A 1 89 ? 21.634 -1.217 -21.285 1.00 94.19 89 ARG A C 1
ATOM 706 O O . ARG A 1 89 ? 21.219 -1.833 -20.309 1.00 94.19 89 ARG A O 1
ATOM 713 N N . ILE A 1 90 ? 22.843 -1.400 -21.809 1.00 95.50 90 ILE A N 1
ATOM 714 C CA . ILE A 1 90 ? 23.843 -2.309 -21.235 1.00 95.50 90 ILE A CA 1
ATOM 715 C C . ILE A 1 90 ? 24.223 -1.834 -19.832 1.00 95.50 90 ILE A C 1
ATOM 717 O O . ILE A 1 90 ? 24.096 -2.612 -18.893 1.00 95.50 90 ILE A O 1
ATOM 721 N N . GLU A 1 91 ? 24.548 -0.551 -19.667 1.00 95.44 91 GLU A N 1
ATOM 722 C CA . GLU A 1 91 ? 24.872 0.034 -18.358 1.00 95.44 91 GLU A CA 1
ATOM 723 C C . GLU A 1 91 ? 23.726 -0.157 -17.345 1.00 95.44 91 GLU A C 1
ATOM 725 O O . GLU A 1 91 ? 23.925 -0.637 -16.228 1.00 95.44 91 GLU A O 1
ATOM 730 N N . ASN A 1 92 ? 22.484 0.119 -17.752 1.00 95.56 92 ASN A N 1
ATOM 731 C CA . ASN A 1 92 ? 21.315 -0.095 -16.897 1.00 95.56 92 ASN A CA 1
ATOM 732 C C . ASN A 1 92 ? 21.119 -1.572 -16.520 1.00 95.56 92 ASN A C 1
ATOM 734 O O . ASN A 1 92 ? 20.710 -1.877 -15.396 1.00 95.56 92 ASN A O 1
ATOM 738 N N . LEU A 1 93 ? 21.386 -2.498 -17.447 1.00 94.88 93 LEU A N 1
ATOM 739 C CA . LEU A 1 93 ? 21.310 -3.935 -17.182 1.00 94.88 93 LEU A CA 1
ATOM 740 C C . LEU A 1 93 ? 22.419 -4.393 -16.233 1.00 94.88 93 LEU A C 1
ATOM 742 O O . LEU A 1 93 ? 22.155 -5.236 -15.377 1.00 94.88 93 LEU A O 1
ATOM 746 N N . GLU A 1 94 ? 23.617 -3.822 -16.327 1.00 96.12 94 GLU A N 1
ATOM 747 C CA . GLU A 1 94 ? 24.708 -4.080 -15.385 1.00 96.12 94 GLU A CA 1
ATOM 748 C C . GLU A 1 94 ? 24.335 -3.615 -13.974 1.00 96.12 94 GLU A C 1
ATOM 750 O O . GLU A 1 94 ? 24.419 -4.403 -13.027 1.00 96.12 94 GLU A O 1
ATOM 755 N N . ILE A 1 95 ? 23.809 -2.393 -13.833 1.00 96.31 95 ILE A N 1
ATOM 756 C CA . ILE A 1 95 ? 23.304 -1.868 -12.554 1.00 96.31 95 ILE A CA 1
ATOM 757 C C . ILE A 1 95 ? 22.199 -2.777 -11.998 1.00 96.31 95 ILE A C 1
ATOM 759 O O . ILE A 1 95 ? 22.210 -3.133 -10.816 1.00 96.31 95 ILE A O 1
ATOM 763 N N . MET A 1 96 ? 21.247 -3.192 -12.839 1.00 94.50 96 MET A N 1
ATOM 764 C CA . MET A 1 96 ? 20.159 -4.080 -12.428 1.00 94.50 96 MET A CA 1
ATOM 765 C C . MET A 1 96 ? 20.673 -5.465 -12.015 1.00 94.50 96 MET A C 1
ATOM 767 O O . MET A 1 96 ? 20.189 -6.018 -11.027 1.00 94.50 96 MET A O 1
ATOM 771 N N . SER A 1 97 ? 21.666 -6.009 -12.717 1.00 94.19 97 SER A N 1
ATOM 772 C CA . SER A 1 97 ? 22.297 -7.283 -12.368 1.00 94.19 97 SER A CA 1
ATOM 773 C C . SER A 1 97 ? 23.012 -7.208 -11.017 1.00 94.19 97 SER A C 1
ATOM 775 O O . SER A 1 97 ? 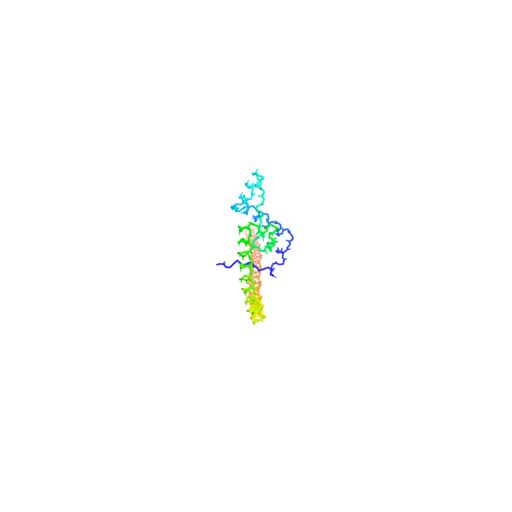22.942 -8.151 -10.231 1.00 94.19 97 SER A O 1
ATOM 777 N N . GLN A 1 98 ? 23.679 -6.089 -10.723 1.00 94.31 98 GLN A N 1
ATOM 778 C CA . GLN A 1 98 ? 24.438 -5.907 -9.483 1.00 94.31 98 GLN A CA 1
ATOM 779 C C . GLN A 1 98 ? 23.536 -5.600 -8.278 1.00 94.31 98 GLN A C 1
ATOM 781 O O . GLN A 1 98 ? 23.737 -6.133 -7.182 1.00 94.31 98 GLN A O 1
ATOM 786 N N . HIS A 1 99 ? 22.522 -4.752 -8.462 1.00 95.94 99 HIS A N 1
ATOM 787 C CA . HIS A 1 99 ? 21.753 -4.187 -7.351 1.00 95.94 99 HIS A CA 1
ATOM 788 C C . HIS A 1 99 ? 20.288 -4.626 -7.305 1.00 95.94 99 HIS A C 1
ATOM 790 O O . HIS A 1 99 ? 19.670 -4.534 -6.242 1.00 95.94 99 HIS A O 1
ATOM 796 N N . GLY A 1 100 ? 19.724 -5.144 -8.398 1.00 94.94 100 GLY A N 1
ATOM 797 C CA . GLY A 1 100 ? 18.296 -5.451 -8.517 1.00 94.94 100 GLY A CA 1
ATOM 798 C C . GLY A 1 100 ? 17.802 -6.451 -7.473 1.00 94.94 100 GLY A C 1
ATOM 799 O O . GLY A 1 100 ? 16.824 -6.179 -6.775 1.00 94.94 100 GLY A O 1
ATOM 800 N N . CYS A 1 101 ? 18.516 -7.566 -7.285 1.00 93.19 101 CYS A N 1
ATOM 801 C CA . CYS A 1 101 ? 18.154 -8.584 -6.292 1.00 93.19 101 CYS A CA 1
ATOM 802 C C . CYS A 1 101 ? 18.153 -8.027 -4.861 1.00 93.19 101 CYS A C 1
ATOM 804 O O . CYS A 1 101 ? 17.228 -8.278 -4.087 1.00 93.19 101 CYS A O 1
ATOM 806 N N . ASN A 1 102 ? 19.170 -7.235 -4.513 1.00 94.50 102 ASN A N 1
ATOM 807 C CA . ASN A 1 102 ? 19.282 -6.629 -3.188 1.00 94.50 102 ASN A CA 1
ATOM 808 C C . ASN A 1 102 ? 18.216 -5.554 -2.956 1.00 94.50 102 ASN A C 1
ATOM 810 O O . ASN A 1 102 ? 17.577 -5.556 -1.904 1.00 94.50 102 ASN A O 1
ATOM 814 N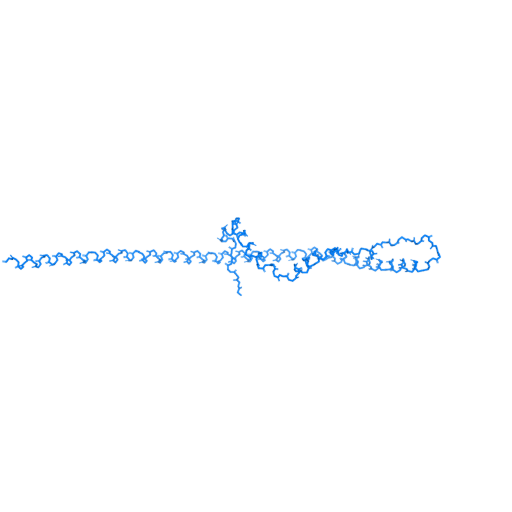 N . ALA A 1 103 ? 17.974 -4.686 -3.940 1.00 95.56 103 ALA A N 1
ATOM 815 C CA . ALA A 1 103 ? 16.925 -3.675 -3.877 1.00 95.56 103 ALA A CA 1
ATOM 816 C C . ALA A 1 103 ? 15.539 -4.318 -3.709 1.00 95.56 103 ALA A C 1
ATOM 818 O O . ALA A 1 103 ? 14.764 -3.905 -2.843 1.00 95.56 103 ALA A O 1
ATOM 819 N N . TRP A 1 104 ? 15.253 -5.380 -4.470 1.00 94.69 104 TRP A N 1
ATOM 820 C CA . TRP A 1 104 ? 13.997 -6.122 -4.375 1.00 94.69 104 TRP A CA 1
ATOM 821 C C . TRP A 1 104 ? 13.818 -6.802 -3.017 1.00 94.69 104 TRP A C 1
ATOM 823 O O . TRP A 1 104 ? 12.745 -6.732 -2.415 1.00 94.69 104 TRP A O 1
ATOM 833 N N . ARG A 1 105 ? 14.881 -7.423 -2.494 1.00 96.38 105 ARG A N 1
ATOM 834 C CA . ARG A 1 105 ? 14.871 -8.040 -1.165 1.00 96.38 105 ARG A CA 1
ATOM 835 C C . ARG A 1 105 ? 14.557 -7.013 -0.077 1.00 96.38 105 ARG A C 1
ATOM 837 O O . ARG A 1 105 ? 13.634 -7.237 0.701 1.00 96.38 105 ARG A O 1
ATOM 844 N N . VAL A 1 106 ? 15.272 -5.886 -0.051 1.00 96.19 106 VAL A N 1
ATOM 845 C CA . VAL A 1 106 ? 15.066 -4.816 0.945 1.00 96.19 106 VAL A CA 1
ATOM 846 C C . VAL A 1 106 ? 13.661 -4.220 0.836 1.00 96.19 106 VAL A C 1
ATOM 848 O O . VAL A 1 106 ? 13.001 -4.000 1.852 1.00 96.19 106 VAL A O 1
ATOM 851 N N . TYR A 1 107 ? 13.171 -4.003 -0.387 1.00 95.12 107 TYR A N 1
ATOM 852 C CA . TYR A 1 107 ? 11.805 -3.540 -0.625 1.00 95.12 107 TYR A CA 1
ATOM 853 C C . TYR A 1 107 ? 10.765 -4.496 -0.020 1.00 95.12 107 TYR A C 1
ATOM 855 O O . TYR A 1 107 ? 9.871 -4.061 0.711 1.00 95.12 107 TYR A O 1
ATOM 863 N N . ASN A 1 108 ? 10.900 -5.800 -0.276 1.00 95.31 108 ASN A N 1
ATOM 864 C CA . ASN A 1 108 ? 9.978 -6.807 0.247 1.00 95.31 108 ASN A CA 1
ATOM 865 C C . ASN A 1 108 ? 10.059 -6.939 1.767 1.00 95.31 108 ASN A C 1
ATOM 867 O O . ASN A 1 108 ? 9.027 -7.034 2.427 1.00 95.31 108 ASN A O 1
ATOM 871 N N . GLU A 1 109 ? 11.263 -6.903 2.328 1.00 95.69 109 GLU A N 1
ATOM 872 C CA . GLU A 1 109 ? 11.475 -6.960 3.771 1.00 95.69 109 GLU A CA 1
ATOM 873 C C . GLU A 1 109 ? 10.787 -5.788 4.477 1.00 95.69 109 GLU A C 1
ATOM 875 O O . GLU A 1 109 ? 9.994 -5.997 5.398 1.00 95.69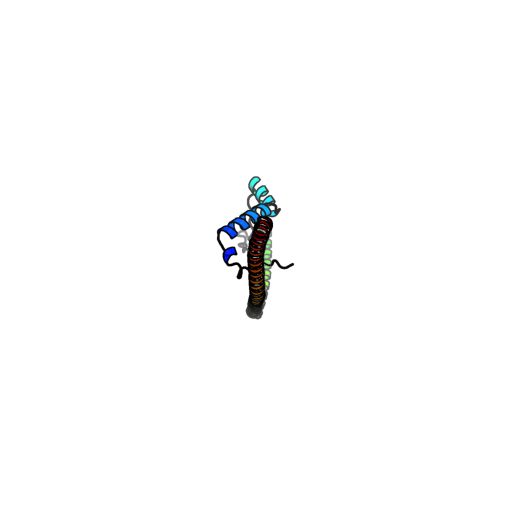 109 GLU A O 1
ATOM 880 N N . LYS A 1 110 ? 10.977 -4.562 3.974 1.00 94.69 110 LYS A N 1
ATOM 881 C CA . LYS A 1 110 ? 10.289 -3.375 4.492 1.00 94.69 110 LYS A CA 1
ATOM 882 C C . LYS A 1 110 ? 8.769 -3.492 4.359 1.00 94.69 110 LYS A C 1
ATOM 884 O O . LYS A 1 110 ? 8.050 -3.224 5.318 1.00 94.69 110 LYS A O 1
ATOM 889 N N . ARG A 1 111 ? 8.269 -3.952 3.207 1.00 92.56 111 ARG A N 1
ATOM 890 C CA . ARG A 1 111 ? 6.830 -4.162 2.983 1.00 92.56 111 ARG A CA 1
ATOM 891 C C . ARG A 1 111 ? 6.235 -5.159 3.985 1.00 92.56 111 ARG A C 1
ATOM 893 O O . ARG A 1 111 ? 5.131 -4.936 4.486 1.00 92.56 111 ARG A O 1
ATOM 900 N N . ILE A 1 112 ? 6.939 -6.254 4.271 1.00 93.81 112 ILE A N 1
ATOM 901 C CA . ILE A 1 112 ? 6.503 -7.261 5.246 1.00 93.81 112 ILE A CA 1
ATOM 902 C C . ILE A 1 112 ? 6.508 -6.670 6.659 1.00 93.81 112 ILE A C 1
ATOM 904 O O . ILE A 1 112 ? 5.519 -6.829 7.376 1.00 93.81 112 ILE A O 1
ATOM 908 N N . GLN A 1 113 ? 7.563 -5.948 7.047 1.00 92.38 113 GLN A N 1
ATOM 909 C CA . GLN A 1 113 ? 7.640 -5.285 8.354 1.00 92.38 113 GLN A CA 1
ATOM 910 C C . GLN A 1 113 ? 6.507 -4.272 8.550 1.00 92.38 113 GLN A C 1
ATOM 912 O O . GLN A 1 113 ? 5.841 -4.292 9.586 1.00 92.38 113 GLN A O 1
ATOM 917 N N . ASP A 1 114 ? 6.201 -3.466 7.534 1.00 92.06 114 ASP A N 1
ATOM 918 C CA . ASP A 1 114 ? 5.074 -2.531 7.567 1.00 92.06 114 ASP A CA 1
ATOM 919 C C . ASP A 1 114 ? 3.735 -3.265 7.739 1.00 92.06 114 ASP A C 1
ATOM 921 O O . ASP A 1 114 ? 2.870 -2.832 8.506 1.00 92.06 114 ASP A O 1
ATOM 925 N N . MET A 1 115 ? 3.551 -4.400 7.059 1.00 85.12 115 MET A N 1
ATOM 926 C CA . MET A 1 115 ? 2.347 -5.223 7.194 1.00 85.12 115 MET A CA 1
ATOM 927 C C . MET A 1 115 ? 2.219 -5.827 8.601 1.00 85.12 115 MET A C 1
ATOM 929 O O . MET A 1 115 ? 1.129 -5.807 9.181 1.00 85.12 115 MET A O 1
ATOM 933 N N . ILE A 1 116 ? 3.321 -6.312 9.181 1.00 90.25 116 ILE A N 1
ATOM 934 C CA . ILE A 1 116 ? 3.365 -6.817 10.561 1.00 90.25 116 ILE A CA 1
ATOM 935 C C . ILE A 1 116 ? 3.063 -5.689 11.553 1.00 90.25 116 ILE A C 1
ATOM 937 O O . ILE A 1 116 ? 2.252 -5.879 12.461 1.00 90.25 116 ILE A O 1
ATOM 941 N N . GLY A 1 117 ? 3.668 -4.513 11.371 1.00 86.94 117 GLY A N 1
ATOM 942 C CA . GLY A 1 117 ? 3.434 -3.333 12.202 1.00 86.94 117 GLY A CA 1
ATOM 943 C C . GLY A 1 117 ? 1.968 -2.905 12.183 1.00 86.94 117 GLY A C 1
ATOM 944 O O . GLY A 1 117 ? 1.357 -2.733 13.240 1.00 86.94 117 GLY A O 1
ATOM 945 N N . LYS A 1 118 ? 1.358 -2.843 10.992 1.00 82.06 118 LYS A N 1
ATOM 946 C CA . LYS A 1 118 ? -0.085 -2.606 10.836 1.00 82.06 118 LYS A CA 1
ATOM 947 C C . LYS A 1 118 ? -0.908 -3.652 11.590 1.00 82.06 118 LYS A C 1
ATOM 949 O O . LYS A 1 118 ? -1.761 -3.278 12.389 1.00 82.06 118 LYS A O 1
ATOM 954 N N . ARG A 1 119 ? -0.617 -4.949 11.420 1.00 80.81 119 ARG A N 1
ATOM 955 C CA . ARG A 1 119 ? -1.338 -6.036 12.110 1.00 80.81 119 ARG A CA 1
ATOM 956 C C . ARG A 1 119 ? -1.233 -5.945 13.635 1.00 80.81 119 ARG A C 1
ATOM 958 O O . ARG A 1 119 ? -2.239 -6.129 14.316 1.00 80.81 119 ARG A O 1
ATOM 965 N N . LYS A 1 120 ? -0.050 -5.639 14.179 1.00 80.56 120 LYS A N 1
ATOM 966 C CA . LYS A 1 120 ? 0.146 -5.429 15.625 1.00 80.56 120 LYS A CA 1
ATOM 967 C C . LYS A 1 120 ? -0.688 -4.255 16.140 1.00 80.56 120 LYS A C 1
ATOM 969 O O . LYS A 1 120 ? -1.392 -4.412 17.133 1.00 80.56 120 LYS A O 1
ATOM 974 N N . ASN A 1 121 ? -0.673 -3.127 15.429 1.00 79.06 121 ASN A N 1
ATOM 975 C CA . ASN A 1 121 ? -1.495 -1.970 15.777 1.00 79.06 121 ASN A CA 1
ATOM 976 C C . ASN A 1 121 ? -2.990 -2.308 15.757 1.00 79.06 121 ASN A C 1
ATOM 978 O O . ASN A 1 121 ? -3.687 -1.981 16.714 1.00 79.06 121 ASN A O 1
ATOM 982 N N . TYR A 1 122 ? -3.477 -3.013 14.732 1.00 75.94 122 TYR A N 1
ATOM 983 C CA . TYR A 1 12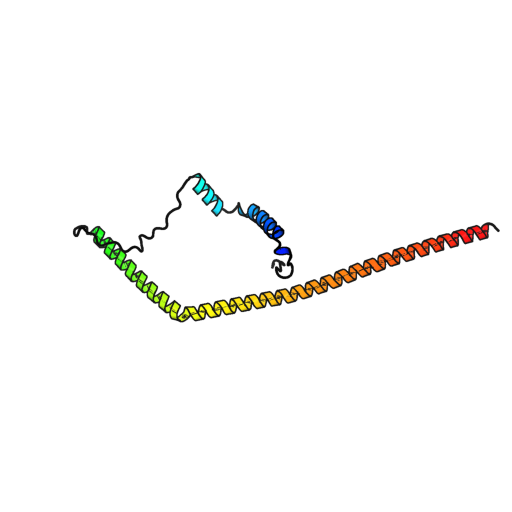2 ? -4.881 -3.426 14.666 1.00 75.94 122 TYR A CA 1
ATOM 984 C C . TYR A 1 122 ? -5.286 -4.336 15.828 1.00 75.94 122 TYR A C 1
ATOM 986 O O . TYR A 1 122 ? -6.335 -4.116 16.426 1.00 75.94 122 TYR A O 1
ATOM 994 N N . ASN A 1 123 ? -4.453 -5.317 16.190 1.00 76.75 123 ASN A N 1
ATOM 995 C CA . ASN A 1 123 ? -4.730 -6.184 17.338 1.00 76.75 123 ASN A CA 1
ATOM 996 C C . ASN A 1 123 ? -4.814 -5.391 18.648 1.00 76.75 123 ASN A C 1
ATOM 998 O O . ASN A 1 123 ? -5.718 -5.636 19.443 1.00 76.75 123 ASN A O 1
ATOM 1002 N N . LEU A 1 124 ? -3.913 -4.425 18.854 1.00 80.81 124 LEU A N 1
ATOM 1003 C CA . LEU A 1 124 ? -3.896 -3.594 20.058 1.00 80.81 124 LEU A CA 1
ATOM 1004 C C . LEU A 1 124 ? -5.149 -2.711 20.163 1.00 80.81 124 LEU A C 1
ATOM 1006 O O . LEU A 1 124 ? -5.834 -2.725 21.184 1.00 80.81 124 LEU A O 1
ATOM 1010 N N . HIS A 1 125 ? -5.481 -1.982 19.095 1.00 79.06 125 HIS A N 1
ATOM 1011 C CA . HIS A 1 125 ? -6.645 -1.090 19.079 1.00 79.06 125 HIS A CA 1
ATOM 1012 C C . HIS A 1 125 ? -7.956 -1.880 19.146 1.00 79.06 125 HIS A C 1
ATOM 1014 O O . HIS A 1 125 ? -8.875 -1.492 19.859 1.00 79.06 125 HIS A O 1
ATOM 1020 N N . GLY A 1 126 ? -8.022 -3.023 18.463 1.00 80.44 126 GLY A N 1
ATOM 1021 C CA . GLY A 1 126 ? -9.174 -3.911 18.498 1.00 80.44 126 GLY A CA 1
ATOM 1022 C C . GLY A 1 126 ? -9.408 -4.554 19.868 1.00 80.44 126 GLY A C 1
ATOM 1023 O O . GLY A 1 126 ? -10.542 -4.636 20.333 1.00 80.44 126 GLY A O 1
ATOM 1024 N N . ALA A 1 127 ? -8.344 -4.977 20.557 1.00 85.31 127 ALA A N 1
ATOM 1025 C CA . ALA A 1 127 ? -8.454 -5.452 21.935 1.00 85.31 127 ALA A CA 1
ATOM 1026 C C . ALA A 1 127 ? -8.979 -4.349 22.865 1.00 85.31 127 ALA A C 1
ATOM 1028 O O . ALA A 1 127 ? -9.894 -4.608 23.646 1.00 85.31 127 ALA A O 1
ATOM 1029 N N . LYS A 1 128 ? -8.469 -3.117 22.720 1.00 88.06 128 LYS A N 1
ATOM 1030 C CA . LYS A 1 128 ? -8.930 -1.986 23.529 1.00 88.06 128 LYS A CA 1
ATOM 1031 C C . LYS A 1 128 ? -10.391 -1.622 23.258 1.00 88.06 128 LYS A C 1
ATOM 1033 O O . LYS A 1 128 ? -11.126 -1.342 24.199 1.00 88.06 128 LYS A O 1
ATOM 1038 N N . LEU A 1 129 ? -10.822 -1.667 21.997 1.00 87.31 129 LEU A N 1
ATOM 1039 C CA . LEU A 1 129 ? -12.206 -1.392 21.615 1.00 87.31 129 LEU A CA 1
ATOM 1040 C C . LEU A 1 129 ? -13.177 -2.394 22.257 1.00 87.31 129 LEU A C 1
ATOM 1042 O O . LEU A 1 129 ? -14.153 -1.970 22.867 1.00 87.31 129 LEU A O 1
ATOM 1046 N N . ARG A 1 130 ? -12.863 -3.698 22.212 1.00 85.50 130 ARG A N 1
ATOM 1047 C CA . ARG A 1 130 ? -13.666 -4.746 22.874 1.00 85.50 130 ARG A CA 1
ATOM 1048 C C . ARG A 1 130 ? -13.759 -4.566 24.384 1.00 85.50 130 ARG A C 1
ATOM 1050 O O . ARG A 1 130 ? -14.818 -4.781 24.961 1.00 85.50 130 ARG A O 1
ATOM 1057 N N . GLU A 1 131 ? -12.660 -4.185 25.029 1.00 92.44 131 GLU A N 1
ATOM 1058 C CA . GLU A 1 131 ? -12.650 -3.918 26.471 1.00 92.44 131 GLU A CA 1
ATOM 1059 C C . GLU A 1 131 ? -13.579 -2.744 26.823 1.00 92.44 131 GLU A C 1
ATOM 1061 O O . GLU A 1 131 ? -14.386 -2.832 27.752 1.00 92.44 131 GLU A O 1
ATOM 1066 N N . MET A 1 132 ? -13.496 -1.653 26.056 1.00 92.50 132 MET A N 1
ATOM 1067 C CA . MET A 1 132 ? -14.348 -0.479 26.252 1.00 92.50 132 MET A CA 1
ATOM 1068 C C . MET A 1 132 ? -15.822 -0.790 25.983 1.00 92.50 132 MET A C 1
ATOM 1070 O O . MET A 1 132 ? -16.675 -0.383 26.767 1.00 92.50 132 MET A O 1
ATOM 1074 N N . GLU A 1 133 ? -16.119 -1.548 24.928 1.00 92.56 133 GLU A N 1
ATOM 1075 C CA . GLU A 1 133 ? -17.470 -2.010 24.607 1.00 92.56 133 GLU A CA 1
ATOM 1076 C C . GLU A 1 133 ? -18.043 -2.887 25.727 1.00 92.56 133 GLU A C 1
ATOM 1078 O O . GLU A 1 133 ? -19.136 -2.618 26.221 1.00 92.56 133 GLU A O 1
ATOM 1083 N N . SER A 1 134 ? -17.278 -3.869 26.214 1.00 94.25 134 SER A N 1
ATOM 1084 C CA . SER A 1 134 ? -17.693 -4.716 27.338 1.00 94.25 134 SER A CA 1
ATOM 1085 C C . SER A 1 134 ? -17.966 -3.901 28.604 1.00 94.25 134 SER A C 1
ATOM 1087 O O . SER A 1 134 ? -18.922 -4.183 29.328 1.00 94.25 134 SER A O 1
ATOM 1089 N N . THR A 1 135 ? -17.137 -2.891 28.879 1.00 96.44 135 THR A N 1
ATOM 1090 C CA . THR A 1 135 ? -17.323 -2.001 30.032 1.00 96.44 135 THR A CA 1
ATOM 1091 C C . THR A 1 135 ? -18.597 -1.175 29.876 1.00 96.44 135 THR A C 1
ATOM 1093 O O . THR A 1 135 ? -19.382 -1.069 30.816 1.00 96.44 135 THR A O 1
ATOM 1096 N N . TRP A 1 136 ? -18.833 -0.629 28.683 1.00 96.75 136 TRP A N 1
ATOM 1097 C CA . TRP A 1 136 ? -20.030 0.147 28.379 1.00 96.75 136 TRP A CA 1
ATOM 1098 C C . TRP A 1 136 ? -21.305 -0.695 28.511 1.00 96.75 136 TRP A C 1
ATOM 1100 O O . TRP A 1 136 ? -22.218 -0.288 29.227 1.00 96.75 136 TRP A O 1
ATOM 1110 N N . VAL A 1 137 ? -21.343 -1.900 27.929 1.00 96.88 137 VAL A N 1
ATOM 1111 C CA . VAL A 1 137 ? -22.484 -2.824 28.065 1.00 96.88 137 VAL A CA 1
ATOM 1112 C C . VAL A 1 137 ? -22.744 -3.165 29.536 1.00 96.88 137 VAL A C 1
ATOM 1114 O O . VAL A 1 137 ? -23.896 -3.164 29.970 1.00 96.88 137 VAL A O 1
ATOM 1117 N N . SER A 1 138 ? -21.694 -3.402 30.333 1.00 96.62 138 SER A N 1
ATOM 1118 C CA . SER A 1 138 ? -21.839 -3.666 31.771 1.00 96.62 138 SER A CA 1
ATOM 1119 C C . SER A 1 138 ? -22.428 -2.472 32.528 1.00 96.62 138 SER A C 1
ATOM 1121 O O . SER A 1 138 ? -23.323 -2.657 33.351 1.00 96.62 138 SER A O 1
ATOM 1123 N N . LEU A 1 139 ? -21.965 -1.251 32.245 1.00 97.12 139 LEU A N 1
ATOM 1124 C CA . LEU A 1 139 ? -22.479 -0.033 32.877 1.00 97.12 139 LEU A CA 1
ATOM 1125 C C . LEU A 1 139 ? -23.944 0.220 32.514 1.00 97.12 139 LEU A C 1
ATOM 1127 O O . LEU A 1 139 ? -24.749 0.486 33.401 1.00 97.12 139 LEU A O 1
ATOM 1131 N N . VAL A 1 140 ? -24.303 0.080 31.237 1.00 96.69 140 VAL A N 1
ATOM 1132 C CA . VAL A 1 140 ? -25.695 0.210 30.781 1.00 96.69 140 VAL A CA 1
ATOM 1133 C C . VAL A 1 140 ? -26.585 -0.843 31.446 1.00 96.69 140 VAL A C 1
ATOM 1135 O O . VAL A 1 140 ? -27.671 -0.514 31.913 1.00 96.69 140 VAL A O 1
ATOM 1138 N N . SER A 1 141 ? -26.104 -2.083 31.568 1.00 97.56 141 SER A N 1
ATOM 1139 C CA . SER A 1 141 ? -26.843 -3.158 32.246 1.00 97.56 141 SER A CA 1
ATOM 1140 C C . SER A 1 141 ? -27.065 -2.853 33.730 1.00 97.56 141 SER A C 1
ATOM 1142 O O . SER A 1 141 ? -28.177 -3.004 34.225 1.00 97.56 141 SER A O 1
ATOM 1144 N N . LYS A 1 142 ? -26.041 -2.351 34.433 1.00 97.75 142 LYS A N 1
ATOM 1145 C CA . LYS A 1 142 ? -26.164 -1.926 35.837 1.00 97.75 142 LYS A CA 1
ATOM 1146 C C . LYS A 1 142 ? -27.141 -0.766 36.007 1.00 97.75 142 LYS A C 1
ATOM 1148 O O . LYS A 1 142 ? -27.925 -0.778 36.948 1.00 97.75 142 LYS A O 1
ATOM 1153 N N . ASN A 1 143 ? -27.123 0.212 35.102 1.00 97.44 143 ASN A N 1
ATOM 1154 C CA . ASN A 1 143 ? -28.091 1.309 35.130 1.00 97.44 143 ASN A CA 1
ATOM 1155 C C . ASN A 1 143 ? -29.519 0.780 34.977 1.00 97.44 143 ASN A C 1
ATOM 1157 O O . ASN A 1 143 ? -30.389 1.151 35.758 1.00 97.44 143 ASN A O 1
ATOM 1161 N N . TYR A 1 144 ? -29.737 -0.151 34.048 1.00 97.31 144 TYR A N 1
ATOM 1162 C CA . TYR A 1 144 ? -31.036 -0.794 33.874 1.00 97.31 144 TYR A CA 1
ATOM 1163 C C . TYR A 1 144 ? -31.477 -1.591 35.117 1.00 97.31 144 TYR A C 1
ATOM 1165 O O . TYR A 1 144 ? -32.640 -1.537 35.516 1.00 97.31 144 TYR A O 1
ATOM 1173 N N . GLU A 1 145 ? -30.559 -2.310 35.770 1.00 97.62 145 GLU A N 1
ATOM 1174 C CA . GLU A 1 145 ? -30.846 -3.013 37.029 1.00 97.62 145 GLU A CA 1
ATOM 1175 C C . GLU A 1 145 ? -31.249 -2.051 38.155 1.00 97.62 145 GLU A C 1
ATOM 1177 O O . GLU A 1 145 ? -32.194 -2.344 38.892 1.00 97.62 145 GLU A O 1
ATOM 1182 N N . ILE A 1 146 ? -30.572 -0.903 38.261 1.00 97.69 146 ILE A N 1
ATOM 1183 C CA . ILE A 1 146 ? -30.894 0.155 39.226 1.00 97.69 146 ILE A CA 1
ATOM 1184 C C . ILE A 1 146 ? -32.271 0.750 38.925 1.00 97.69 146 ILE A C 1
ATOM 1186 O O . ILE A 1 146 ? -33.095 0.837 39.831 1.00 97.69 146 ILE A O 1
ATOM 1190 N N . GLU A 1 147 ? -32.549 1.111 37.671 1.00 97.62 147 GLU A N 1
ATOM 1191 C CA . GLU A 1 147 ? -33.853 1.649 37.261 1.00 97.62 147 GLU A CA 1
ATOM 1192 C C . GLU A 1 147 ? -34.988 0.675 37.593 1.00 97.62 147 GLU A C 1
ATOM 1194 O O . GLU A 1 147 ? -36.005 1.070 38.164 1.00 97.62 147 GLU A O 1
ATOM 1199 N N . ARG A 1 148 ? -34.793 -0.624 37.337 1.00 97.19 148 ARG A N 1
ATOM 1200 C CA . ARG A 1 148 ? -35.771 -1.654 37.706 1.00 97.19 148 ARG A CA 1
ATOM 1201 C C . ARG A 1 148 ? -35.989 -1.733 39.220 1.00 97.19 148 ARG A C 1
ATOM 1203 O O . ARG A 1 148 ? -37.133 -1.871 39.652 1.00 97.19 148 ARG A O 1
ATOM 1210 N N . ALA A 1 149 ? -34.921 -1.663 40.017 1.00 97.25 149 ALA A N 1
ATOM 1211 C CA . ALA A 1 149 ? -35.016 -1.686 41.476 1.00 97.25 149 ALA A CA 1
ATOM 1212 C C . ALA A 1 149 ? -35.732 -0.440 42.024 1.00 97.25 149 ALA A C 1
ATOM 1214 O O . ALA A 1 149 ? -36.552 -0.564 42.931 1.00 97.25 149 ALA A O 1
ATOM 1215 N N . ILE A 1 150 ? -35.485 0.739 41.441 1.00 97.00 150 ILE A N 1
ATOM 1216 C CA . ILE A 1 150 ? -36.186 1.983 41.795 1.00 97.00 150 ILE A CA 1
ATOM 1217 C C . ILE A 1 150 ? -37.690 1.821 41.568 1.00 97.00 150 ILE A C 1
ATOM 1219 O O . ILE A 1 150 ? -38.462 2.045 42.495 1.00 97.00 150 ILE A O 1
ATOM 1223 N N . VAL A 1 151 ? -38.105 1.341 40.392 1.00 97.56 151 VAL A N 1
ATOM 1224 C CA . VAL A 1 151 ? -39.530 1.131 40.080 1.00 97.56 151 VAL A CA 1
ATOM 1225 C C . VAL A 1 151 ? -40.189 0.146 41.055 1.00 97.56 151 VAL A C 1
ATOM 1227 O O . VAL A 1 151 ? -41.335 0.341 41.462 1.00 97.56 151 VA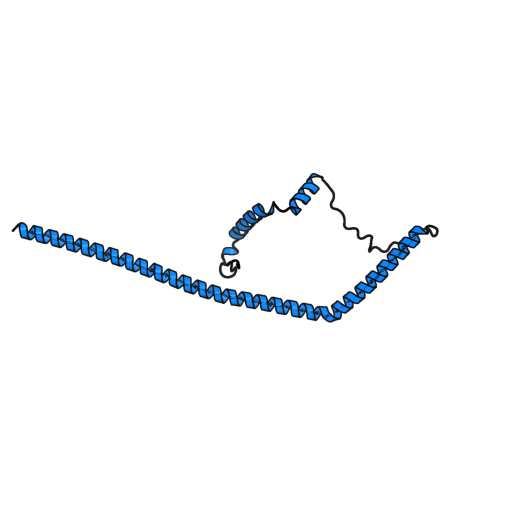L A O 1
ATOM 1230 N N . GLN A 1 152 ? -39.487 -0.917 41.458 1.00 96.75 152 GLN A N 1
ATOM 1231 C CA . GLN A 1 152 ? -39.998 -1.862 42.458 1.00 96.75 152 GLN A CA 1
ATOM 1232 C C . GLN A 1 152 ? -40.189 -1.198 43.827 1.00 96.75 152 GLN A C 1
ATOM 1234 O O . GLN A 1 152 ? -41.269 -1.309 44.406 1.00 96.75 152 GLN A O 1
ATOM 1239 N N . LEU A 1 153 ? -39.184 -0.459 44.303 1.00 96.62 153 LEU A N 1
ATOM 1240 C CA . LEU A 1 153 ? -39.251 0.255 45.579 1.00 96.62 153 LEU A CA 1
ATOM 1241 C C . LEU A 1 153 ? -40.341 1.336 45.579 1.00 96.62 153 LEU A C 1
ATOM 1243 O O . LEU A 1 153 ? -41.063 1.486 46.561 1.00 96.62 153 LEU A O 1
ATOM 1247 N N . GLU A 1 154 ? -40.511 2.066 44.476 1.00 96.12 154 GLU A N 1
ATOM 1248 C CA . GLU A 1 154 ? -41.584 3.054 44.322 1.00 96.12 154 GLU A CA 1
ATOM 1249 C C . GLU A 1 154 ? -42.973 2.407 44.415 1.00 96.12 154 GLU A C 1
ATOM 1251 O O . GLU A 1 154 ? -43.866 2.942 45.078 1.00 96.12 154 GLU A O 1
ATOM 1256 N N . ASN A 1 155 ? -43.153 1.227 43.813 1.00 94.88 155 ASN A N 1
ATOM 1257 C CA . ASN A 1 155 ? -44.398 0.467 43.916 1.00 94.88 155 ASN A CA 1
ATOM 1258 C C . ASN A 1 155 ? -44.669 -0.013 45.350 1.00 94.88 155 ASN A C 1
ATOM 1260 O O . ASN A 1 155 ? -45.796 0.121 45.828 1.00 94.88 155 ASN A O 1
ATOM 1264 N N . GLU A 1 156 ? -43.658 -0.530 46.051 1.00 95.44 156 GLU A N 1
ATOM 1265 C CA . GLU A 1 156 ? -43.778 -0.945 47.457 1.00 95.44 156 GLU A CA 1
ATOM 1266 C C . GLU A 1 156 ? -44.146 0.236 48.367 1.00 95.44 156 GLU A C 1
ATOM 1268 O O . GLU A 1 156 ? -45.066 0.131 49.181 1.00 95.44 156 GLU A O 1
ATOM 1273 N N . ILE A 1 157 ? -43.498 1.393 48.185 1.00 94.56 157 ILE A N 1
ATOM 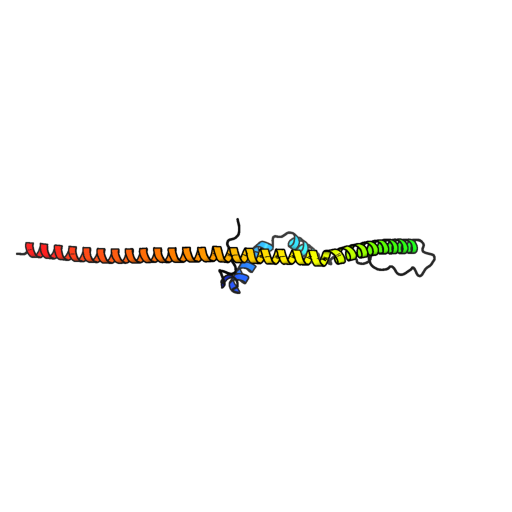1274 C CA . ILE A 1 157 ? -43.816 2.624 48.922 1.00 94.56 157 ILE A CA 1
ATOM 1275 C C . ILE A 1 157 ? -45.268 3.048 48.671 1.00 94.56 157 ILE A C 1
ATOM 1277 O O . ILE A 1 157 ? -45.965 3.436 49.610 1.00 94.56 157 ILE A O 1
ATOM 1281 N N . ASN A 1 158 ? -45.745 2.974 47.426 1.00 93.81 158 ASN A N 1
ATOM 1282 C CA . ASN A 1 158 ? -47.128 3.318 47.095 1.00 93.81 158 ASN A CA 1
ATOM 1283 C C . ASN A 1 158 ? -48.138 2.361 47.748 1.00 93.81 158 ASN A C 1
ATOM 1285 O O . ASN A 1 158 ? -49.143 2.825 48.285 1.00 93.81 158 ASN A O 1
ATOM 1289 N N . GLN A 1 159 ? -47.860 1.054 47.771 1.00 92.88 159 GLN A N 1
ATOM 1290 C CA . GLN A 1 159 ? -48.711 0.065 48.448 1.00 92.88 159 GLN A CA 1
ATOM 1291 C C . GLN A 1 159 ? -48.766 0.286 49.965 1.00 92.88 159 GLN A C 1
ATOM 1293 O O . GLN A 1 159 ? -49.838 0.208 50.566 1.00 92.88 159 GLN A O 1
ATOM 1298 N N . LEU A 1 160 ? -47.624 0.587 50.593 1.00 91.25 160 LEU A N 1
ATOM 1299 C CA . LEU A 1 160 ? -47.563 0.888 52.026 1.00 91.25 160 LEU A CA 1
ATOM 1300 C C . LEU A 1 160 ? -48.340 2.165 52.368 1.00 91.25 160 LEU A C 1
ATOM 1302 O O . LEU A 1 160 ? -49.121 2.164 53.315 1.00 91.25 160 LEU A O 1
ATOM 1306 N N . LYS A 1 161 ? -48.210 3.224 51.558 1.00 90.44 161 LYS A N 1
ATOM 1307 C CA . LYS A 1 161 ? -48.986 4.463 51.735 1.00 90.44 161 LYS A CA 1
ATOM 1308 C C . LYS A 1 161 ? -50.496 4.241 51.629 1.00 90.44 161 LYS A C 1
ATOM 1310 O O . LYS A 1 161 ? -51.238 4.864 52.382 1.00 90.44 161 LYS A O 1
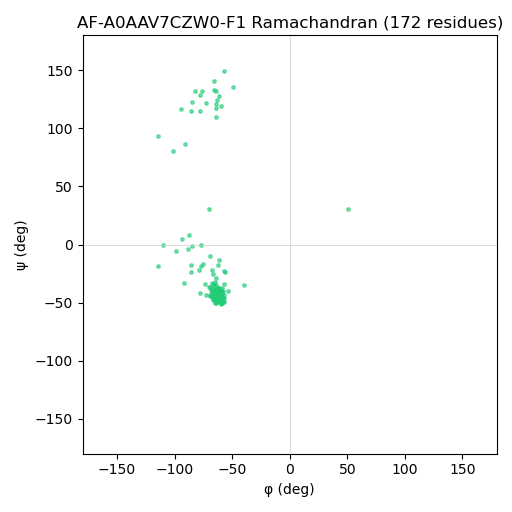ATOM 1315 N N . GLN A 1 162 ? -50.948 3.380 50.713 1.00 87.44 162 GLN A N 1
ATOM 1316 C CA . GLN A 1 162 ? -52.368 3.025 50.599 1.00 87.44 162 GLN A CA 1
ATOM 1317 C C . GLN A 1 162 ? -52.864 2.306 51.859 1.00 87.44 162 GLN A C 1
ATOM 1319 O O . GLN A 1 162 ? -53.859 2.729 52.439 1.00 87.44 162 GLN A O 1
ATOM 1324 N N . ARG A 1 163 ? -52.120 1.303 52.345 1.00 83.25 163 ARG A N 1
ATOM 1325 C CA . ARG A 1 163 ? -52.444 0.581 53.588 1.00 83.25 163 ARG A CA 1
ATOM 1326 C C . ARG A 1 163 ? -52.495 1.477 54.824 1.00 83.25 163 ARG A C 1
ATOM 1328 O O . ARG A 1 163 ? -53.378 1.308 55.657 1.00 83.25 163 ARG A O 1
ATOM 1335 N N . ASP A 1 164 ? -51.567 2.421 54.956 1.00 79.00 164 ASP A N 1
ATOM 1336 C CA . ASP A 1 164 ? -51.574 3.376 56.071 1.00 79.00 164 ASP A CA 1
ATOM 1337 C C . ASP A 1 164 ? -52.765 4.344 55.998 1.00 79.00 164 ASP A C 1
ATOM 1339 O O . ASP A 1 164 ? -53.292 4.748 57.037 1.00 79.00 164 ASP A O 1
ATOM 1343 N N . GLY A 1 165 ? -53.203 4.708 54.788 1.00 74.94 165 GLY A N 1
ATOM 1344 C CA . GLY A 1 165 ? -54.435 5.466 54.564 1.00 74.94 165 GLY A CA 1
ATOM 1345 C C . GLY A 1 165 ? -55.678 4.683 54.990 1.00 74.94 165 GLY A C 1
ATOM 1346 O O . GLY A 1 165 ? -56.455 5.178 55.802 1.00 74.94 165 GLY A O 1
ATOM 1347 N N . GLU A 1 166 ? -55.803 3.434 54.531 1.00 71.06 166 GLU A N 1
ATOM 1348 C CA . GLU A 1 166 ? -56.900 2.526 54.903 1.00 71.06 166 GLU A CA 1
ATOM 1349 C C . GLU A 1 166 ? -56.941 2.266 56.417 1.00 71.06 166 GLU A C 1
ATOM 1351 O O . GLU A 1 166 ? -58.005 2.282 57.030 1.00 71.06 166 GLU A O 1
ATOM 1356 N N . ASN A 1 167 ? -55.786 2.067 57.060 1.00 68.31 167 ASN A N 1
ATOM 1357 C CA . ASN A 1 167 ? -55.718 1.890 58.512 1.00 68.31 167 ASN A CA 1
ATOM 1358 C C . ASN A 1 167 ? -56.145 3.146 59.281 1.00 68.31 167 ASN A C 1
ATOM 1360 O O . ASN A 1 167 ? -56.775 3.017 60.329 1.00 68.31 167 ASN A O 1
ATOM 1364 N N . LYS A 1 168 ? -55.825 4.349 58.792 1.00 68.69 168 LYS A N 1
ATOM 1365 C CA . LYS A 1 168 ? -56.291 5.597 59.415 1.00 68.69 168 LYS A CA 1
ATOM 1366 C C . LYS A 1 168 ? -57.799 5.783 59.267 1.00 68.69 168 LYS A C 1
ATOM 1368 O O . LYS A 1 168 ? -58.446 6.078 60.265 1.00 68.69 168 LYS A O 1
ATOM 1373 N N . GLU A 1 169 ? -58.357 5.538 58.082 1.00 62.81 169 GLU A N 1
ATOM 1374 C CA . GLU A 1 169 ? -59.814 5.564 57.874 1.00 62.81 169 GLU A CA 1
ATOM 1375 C C . GLU A 1 169 ? -60.535 4.513 58.729 1.00 62.81 169 GLU A C 1
ATOM 1377 O O . GLU A 1 169 ? -61.606 4.780 59.268 1.00 62.81 169 GLU A O 1
ATOM 1382 N N . ASN A 1 170 ? -59.947 3.329 58.912 1.00 65.31 170 ASN A N 1
ATOM 1383 C CA . ASN A 1 170 ? -60.514 2.308 59.790 1.00 65.31 170 ASN A CA 1
ATOM 1384 C C . ASN A 1 170 ? -60.492 2.728 61.268 1.00 65.31 170 ASN A C 1
ATOM 1386 O O . ASN A 1 170 ? -61.424 2.395 61.987 1.00 65.31 170 ASN A O 1
ATOM 1390 N N . ILE A 1 171 ? -59.475 3.463 61.730 1.00 64.94 171 ILE A N 1
ATOM 1391 C CA . ILE A 1 171 ? -59.409 3.967 63.115 1.00 64.94 171 ILE A CA 1
ATOM 1392 C C . ILE A 1 171 ? -60.390 5.127 63.344 1.00 64.94 171 ILE A C 1
ATOM 1394 O O . ILE A 1 171 ? -60.936 5.236 64.434 1.00 64.94 171 ILE A O 1
ATOM 1398 N N . GLU A 1 172 ? -60.639 5.976 62.345 1.00 60.16 172 GLU A N 1
ATOM 1399 C CA . GLU A 1 172 ? -61.601 7.088 62.453 1.00 60.16 172 GLU A CA 1
ATOM 1400 C C . GLU A 1 172 ? -63.076 6.642 62.389 1.00 60.16 172 GLU A C 1
ATOM 1402 O O . GLU A 1 172 ? -63.958 7.397 62.794 1.00 60.16 172 GLU A O 1
ATOM 1407 N N . ASN A 1 173 ? -63.354 5.425 61.910 1.00 56.19 173 ASN A N 1
ATOM 1408 C CA . ASN A 1 173 ? -64.707 4.860 61.805 1.00 56.19 173 ASN A CA 1
ATOM 1409 C C . ASN A 1 173 ? -65.144 3.999 63.016 1.00 56.19 173 ASN A C 1
ATOM 1411 O O . ASN A 1 173 ? -66.238 3.427 62.979 1.00 56.19 173 ASN A O 1
ATOM 1415 N N . TYR A 1 174 ? -64.329 3.909 64.074 1.00 45.38 174 TYR A N 1
ATOM 1416 C CA . TYR A 1 174 ? -64.659 3.275 65.364 1.00 45.38 174 TYR A CA 1
ATOM 1417 C C . TYR A 1 174 ? -64.707 4.307 66.494 1.00 45.38 174 TYR A C 1
ATOM 1419 O O . TYR A 1 174 ? -65.574 4.141 67.383 1.00 45.38 174 TYR A O 1
#

InterPro domains:
  IPR008409 Pre-mRNA-splicing factor SPF27 [PF05700] (33-110)
  IPR008409 Pre-mRNA-splicing factor SPF27 [PF05700] (111-165)
  IPR008409 Pre-mRNA-splicing factor SPF27 [PTHR13296] (31-171)

Radius of gyration: 40.14 Å; Cα contacts (8 Å, |Δi|>4): 26; chains: 1; bounding box: 90×26×120 Å

Solvent-accessible surface area (backbone atoms only — not comparable to full-atom values): 10146 Å² total; per-residue (Å²): 134,81,77,91,76,52,72,87,78,41,70,66,62,76,35,69,70,49,50,52,53,52,51,50,57,49,50,69,66,52,74,75,44,67,69,59,53,53,51,51,52,36,57,75,67,65,55,75,80,85,75,84,79,60,70,88,78,52,83,70,74,80,66,90,58,91,82,48,64,66,58,52,51,52,43,50,53,50,53,51,54,48,50,54,52,49,52,53,49,51,54,52,49,50,52,42,69,73,41,41,66,58,53,51,49,54,52,50,52,51,53,50,51,52,51,52,51,51,52,53,50,50,53,53,54,51,53,50,49,53,52,51,50,54,50,49,54,50,50,53,49,51,50,51,54,48,54,52,51,49,57,51,52,52,50,52,54,51,53,52,53,50,52,55,49,54,53,48,55,56,60,75,76,110

Organism: Engystomops pustulosus (NCBI:txid76066)

Mean predicted aligned error: 16.88 Å

pLDDT: mean 79.22, std 15.0, range [33.56, 97.75]

Secondary structure (DSSP, 8-state):
------TTT-TTTTSHHHHHHHHHHHHHHHTT-HHHHHHHHHHHTTPPPPPP--TTTS-PPPPS-TT-HHHHHHHHHHHHHHHHHHHHHHHHHHHHHHHHHHHHHHHHHHHHHHHHHHHHHHHHHHHHHHHHHHHHHHHHHHHHHHHHHHHHHHHHHHHHHHHHHHHHHHHHT-

Foldseek 3Di:
DDPPDDCVLPVVCPPPVNVVVVVVVVVVVVVPDPVVVVVVVCVVVVPDDDDDDPVLVDQDDQDPDPPPVPSVVVNVVSVVVNVVVVVVVVVVVVCCVVCVVVVVVVVVVVVVVVVVVSVVVSVVVSVVVVVVVVVVVVVVVVVVVVVVVVVVVVVVVVVVVVVVVVVVVVVVVD

Sequence (174 aa):
MGCGCVPYFDQGYDAAGVREAVSALCRCSRNDRKIMRNEFERLAARQPLELLSMKRYELLRLPGQRNDITAWQECVNNSMAQLEHQAVRIENLEIMSQHGCNAWRVYNEKRIQDMIGKRKNYNLHGAKLREMESTWVSLVSKNYEIERAIVQLENEINQLKQRDGENKENIENY